Protein AF-A0A2E8M186-F1 (afdb_monomer_lite)

pLDDT: mean 86.88, std 11.3, range [38.81, 97.12]

Foldseek 3Di:
DWAADDPPDDWDWDPAQKDKHWDDPPPPVDPATKIKMKHKDDDPQKTWTWDFDCDDPPDDTTIDIDIDGDDDPPQDDEIDIDIFMDHPPDDGWDWDWDADSLGWIWIDTDQKIWIADSVGDIDIDGHDPPD

Radius of gyration: 16.39 Å; chains: 1; bounding box: 43×32×43 Å

Structure (mmCIF, N/CA/C/O backbone):
data_AF-A0A2E8M186-F1
#
_entry.id   AF-A0A2E8M186-F1
#
loop_
_atom_site.group_PDB
_atom_site.id
_atom_site.type_symbol
_atom_site.label_atom_id
_atom_site.label_alt_id
_atom_site.label_comp_id
_atom_site.label_asym_id
_atom_site.label_entity_id
_atom_site.label_seq_id
_atom_site.pdbx_PDB_ins_code
_atom_site.Cartn_x
_atom_site.Cartn_y
_atom_site.Cartn_z
_atom_site.occupancy
_atom_site.B_iso_or_equiv
_atom_site.auth_seq_id
_atom_site.auth_comp_id
_atom_site.auth_asym_id
_atom_site.auth_atom_id
_atom_site.pdbx_PDB_model_num
ATOM 1 N N . TRP A 1 1 ? 7.400 1.805 4.274 1.00 87.56 1 TRP A N 1
ATOM 2 C CA . TRP A 1 1 ? 7.673 0.636 3.415 1.00 87.56 1 TRP A CA 1
ATOM 3 C C . TRP A 1 1 ? 8.838 0.954 2.500 1.00 87.56 1 TRP A C 1
ATOM 5 O O . TRP A 1 1 ? 8.845 2.035 1.922 1.00 87.56 1 TRP A O 1
ATOM 15 N N . HIS A 1 2 ? 9.794 0.039 2.363 1.00 87.44 2 HIS A N 1
ATOM 16 C CA . HIS A 1 2 ? 10.901 0.177 1.415 1.00 87.44 2 HIS A CA 1
ATOM 17 C C . HIS A 1 2 ? 10.476 -0.400 0.068 1.00 87.44 2 HIS A C 1
ATOM 19 O O . HIS A 1 2 ? 10.050 -1.552 -0.002 1.00 87.44 2 HIS A O 1
ATOM 25 N N . LEU A 1 3 ? 10.542 0.417 -0.977 1.00 87.19 3 LEU A N 1
ATOM 26 C CA . LEU A 1 3 ? 10.295 0.011 -2.355 1.00 87.19 3 LEU A CA 1
ATOM 27 C C . LEU A 1 3 ? 11.566 0.216 -3.175 1.00 87.19 3 LEU A C 1
ATOM 29 O O . LEU A 1 3 ? 12.405 1.054 -2.829 1.00 87.19 3 LEU A O 1
ATOM 33 N N . ALA A 1 4 ? 11.695 -0.544 -4.260 1.00 86.88 4 ALA A N 1
ATOM 34 C CA . ALA A 1 4 ? 12.796 -0.368 -5.190 1.00 86.88 4 ALA A CA 1
ATOM 35 C C . ALA A 1 4 ? 12.789 1.054 -5.765 1.00 86.88 4 ALA A C 1
ATOM 37 O O . ALA A 1 4 ? 11.733 1.652 -5.997 1.00 86.88 4 ALA A O 1
ATOM 38 N N . ARG A 1 5 ? 13.988 1.597 -5.957 1.00 84.75 5 ARG A N 1
ATOM 39 C CA . ARG A 1 5 ? 14.203 2.918 -6.539 1.00 84.75 5 ARG A CA 1
ATOM 40 C C . ARG A 1 5 ? 14.122 2.818 -8.061 1.00 84.75 5 ARG A C 1
ATOM 42 O O . ARG A 1 5 ? 14.698 1.913 -8.650 1.00 84.75 5 ARG A O 1
ATOM 49 N N . GLU A 1 6 ? 13.452 3.781 -8.681 1.00 85.44 6 GLU A N 1
ATOM 50 C CA . GLU A 1 6 ? 13.383 3.937 -10.138 1.00 85.44 6 GLU A CA 1
ATOM 51 C C . GLU A 1 6 ? 13.810 5.363 -10.519 1.00 85.44 6 GLU A C 1
ATOM 53 O O . GLU A 1 6 ? 13.592 6.320 -9.762 1.00 85.44 6 GLU A O 1
ATOM 58 N N . ASP A 1 7 ? 14.464 5.519 -11.669 1.00 82.44 7 ASP A N 1
ATOM 59 C CA . ASP A 1 7 ? 14.888 6.837 -12.139 1.00 82.44 7 ASP A CA 1
ATOM 60 C C . ASP A 1 7 ? 13.685 7.737 -12.437 1.00 82.44 7 ASP A C 1
ATOM 62 O O . ASP A 1 7 ? 12.630 7.299 -12.890 1.00 82.44 7 ASP A O 1
ATOM 66 N N . GLY A 1 8 ? 13.824 9.028 -12.128 1.00 83.06 8 GLY A N 1
ATOM 67 C CA . GLY A 1 8 ? 12.730 9.997 -12.246 1.00 83.06 8 GLY A CA 1
ATOM 68 C C . GLY A 1 8 ? 11.686 9.935 -11.123 1.00 83.06 8 GLY A C 1
ATOM 69 O O . GLY A 1 8 ? 10.792 10.785 -11.084 1.00 83.06 8 GLY A O 1
ATOM 70 N N . GLN A 1 9 ? 11.803 9.002 -10.170 1.00 83.75 9 GLN A N 1
ATOM 71 C CA . GLN A 1 9 ? 10.912 8.950 -9.012 1.00 83.75 9 GLN A CA 1
ATOM 72 C C . GLN A 1 9 ? 11.148 10.155 -8.089 1.00 83.75 9 GLN A C 1
ATOM 74 O O . GLN A 1 9 ? 12.244 10.351 -7.552 1.00 83.75 9 GLN A O 1
ATOM 79 N N . LYS A 1 10 ? 10.102 10.974 -7.926 1.00 85.12 10 LYS A N 1
ATOM 80 C CA . LYS A 1 10 ? 10.108 12.163 -7.066 1.00 85.12 10 LYS A CA 1
ATOM 81 C C . LYS A 1 10 ? 9.964 11.764 -5.601 1.00 85.12 10 LYS A C 1
ATOM 83 O O . LYS A 1 10 ? 9.151 10.906 -5.264 1.00 85.12 10 LYS A O 1
ATOM 88 N N . ASP A 1 11 ? 10.721 12.420 -4.737 1.00 88.88 11 ASP A N 1
ATOM 89 C CA . ASP A 1 11 ? 10.561 12.367 -3.292 1.00 88.88 11 ASP A CA 1
ATOM 90 C C . ASP A 1 11 ? 9.725 13.549 -2.775 1.00 88.88 11 ASP A C 1
ATOM 92 O O . ASP A 1 11 ? 9.413 14.501 -3.493 1.00 88.88 11 ASP A O 1
ATOM 96 N N . GLY A 1 12 ? 9.302 13.446 -1.519 1.00 93.19 12 GLY A N 1
ATOM 97 C CA . GLY A 1 12 ? 8.444 14.411 -0.849 1.00 93.19 12 GLY A CA 1
ATOM 98 C C . GLY A 1 12 ? 6.986 13.961 -0.694 1.00 93.19 12 GLY A C 1
ATOM 99 O O . GLY A 1 12 ? 6.648 12.790 -0.910 1.00 93.19 12 GLY A O 1
ATOM 100 N N . PRO A 1 13 ? 6.113 14.878 -0.241 1.00 94.31 13 PRO A N 1
ATOM 101 C CA . PRO A 1 13 ? 4.694 14.610 -0.034 1.00 94.31 13 PRO A CA 1
ATOM 102 C C . PRO A 1 13 ? 3.964 14.269 -1.337 1.00 94.31 13 PRO A C 1
ATOM 104 O O . PRO A 1 13 ? 4.237 14.847 -2.389 1.00 94.31 13 PRO A O 1
ATOM 107 N N . ARG A 1 14 ? 2.984 13.366 -1.256 1.00 93.88 14 ARG A N 1
ATOM 108 C CA . ARG A 1 14 ? 2.150 12.934 -2.385 1.00 93.88 14 ARG A CA 1
ATOM 109 C C . ARG A 1 14 ? 0.667 12.973 -2.032 1.00 93.88 14 ARG A C 1
ATOM 111 O O . ARG A 1 14 ? 0.293 12.862 -0.865 1.00 93.88 14 ARG A O 1
ATOM 118 N N . LYS A 1 15 ? -0.175 13.140 -3.057 1.00 91.75 15 LYS A N 1
ATOM 119 C CA . LYS A 1 15 ? -1.641 13.102 -2.919 1.00 91.75 15 LYS A CA 1
ATOM 120 C C . LYS A 1 15 ? -2.189 11.688 -3.061 1.00 91.75 15 LYS A C 1
ATOM 122 O O . LYS A 1 15 ? -3.199 11.361 -2.447 1.00 91.75 15 LYS A O 1
ATOM 127 N N . GLU A 1 16 ? -1.544 10.862 -3.877 1.00 92.75 16 GLU A N 1
ATOM 128 C CA . GLU A 1 16 ? -2.001 9.504 -4.122 1.00 92.75 16 GLU A CA 1
ATOM 129 C C . GLU A 1 16 ? -1.678 8.609 -2.924 1.00 92.75 16 GLU A C 1
ATOM 131 O O . GLU A 1 16 ? -0.561 8.615 -2.407 1.00 92.75 16 GLU A O 1
ATOM 136 N N . SER A 1 17 ? -2.637 7.776 -2.529 1.00 93.00 17 SER A N 1
ATOM 137 C CA . SER A 1 17 ? -2.462 6.767 -1.482 1.00 93.00 17 SER A CA 1
ATOM 138 C C . SER A 1 17 ? -1.824 5.474 -2.006 1.00 93.00 17 SER A C 1
ATOM 140 O O . SER A 1 17 ? -1.976 4.411 -1.404 1.00 93.00 17 SER A O 1
ATOM 142 N N . TRP A 1 18 ? -1.136 5.533 -3.149 1.00 94.06 18 TRP A N 1
ATOM 143 C CA . TRP A 1 18 ? -0.496 4.377 -3.762 1.00 94.06 18 TRP A CA 1
ATOM 144 C C . TRP A 1 18 ? 0.905 4.688 -4.293 1.00 94.06 18 TRP A C 1
ATOM 146 O O . TRP A 1 18 ? 1.229 5.800 -4.726 1.00 94.06 18 TRP A O 1
ATOM 156 N N . PHE A 1 19 ? 1.739 3.656 -4.278 1.00 94.00 19 PHE A N 1
ATOM 157 C CA . PHE A 1 19 ? 3.118 3.683 -4.742 1.00 94.00 19 PHE A CA 1
ATOM 158 C C . PHE A 1 19 ? 3.372 2.492 -5.646 1.00 94.00 19 PHE A C 1
ATOM 160 O O . PHE A 1 19 ? 2.830 1.409 -5.434 1.00 94.00 19 PHE A O 1
ATOM 167 N N . ASP A 1 20 ? 4.197 2.715 -6.652 1.00 92.94 20 ASP A N 1
ATOM 168 C CA . ASP A 1 20 ? 4.515 1.738 -7.673 1.00 92.94 20 ASP A CA 1
ATOM 169 C C . ASP A 1 20 ? 6.028 1.645 -7.800 1.00 92.94 20 ASP A C 1
ATOM 171 O O . ASP A 1 20 ? 6.711 2.672 -7.746 1.00 92.94 20 ASP A O 1
ATOM 175 N N . ALA A 1 21 ? 6.539 0.426 -7.904 1.00 91.69 21 ALA A N 1
ATOM 176 C CA . ALA A 1 21 ? 7.963 0.171 -8.024 1.00 91.69 21 ALA A CA 1
ATOM 177 C C . ALA A 1 21 ? 8.209 -1.174 -8.719 1.00 91.69 21 ALA A C 1
ATO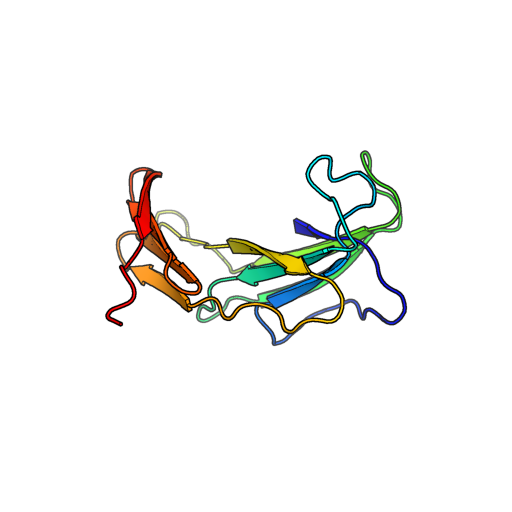M 179 O O . ALA A 1 21 ? 7.347 -2.062 -8.659 1.00 91.69 21 ALA A O 1
ATOM 180 N N . PRO A 1 22 ? 9.382 -1.368 -9.343 1.00 89.50 22 PRO A N 1
ATOM 181 C CA . PRO A 1 22 ? 9.820 -2.703 -9.721 1.00 89.50 22 PRO A CA 1
ATOM 182 C C . PRO A 1 22 ? 9.926 -3.609 -8.484 1.00 89.50 22 PRO A C 1
ATOM 184 O O . PRO A 1 22 ? 10.151 -3.146 -7.362 1.00 89.50 22 PRO A O 1
ATOM 187 N N . ALA A 1 23 ? 9.732 -4.914 -8.675 1.00 85.00 23 ALA A N 1
ATOM 188 C CA . ALA A 1 23 ? 10.117 -5.878 -7.653 1.00 85.00 23 ALA A CA 1
ATOM 189 C C . ALA A 1 23 ? 11.642 -5.831 -7.465 1.00 85.00 23 ALA A C 1
ATOM 191 O O . ALA A 1 23 ? 12.381 -5.602 -8.423 1.00 85.00 23 ALA A O 1
ATOM 192 N N . PHE A 1 24 ? 12.114 -6.048 -6.237 1.00 78.75 24 PHE A N 1
ATOM 193 C CA . PHE A 1 24 ? 13.546 -6.231 -6.008 1.00 78.75 24 PHE A CA 1
ATOM 194 C C . PHE A 1 24 ? 14.043 -7.454 -6.789 1.00 78.75 24 PHE A C 1
ATOM 196 O O . PHE A 1 24 ? 13.344 -8.468 -6.849 1.00 78.75 24 PHE A O 1
ATOM 203 N N . GLU A 1 25 ? 15.262 -7.381 -7.328 1.00 67.38 25 GLU A N 1
ATOM 204 C CA . GLU A 1 25 ? 15.858 -8.408 -8.203 1.00 67.38 25 GLU A CA 1
ATOM 205 C C . GLU A 1 25 ? 15.964 -9.809 -7.557 1.00 67.38 25 GLU 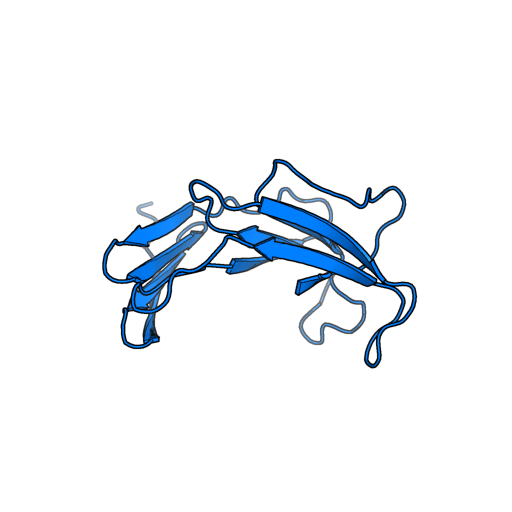A C 1
ATOM 207 O O . GLU A 1 25 ? 16.177 -10.803 -8.246 1.00 67.38 25 GLU A O 1
ATOM 212 N N . HIS A 1 26 ? 15.750 -9.916 -6.241 1.00 62.81 26 HIS A N 1
ATOM 213 C CA . HIS A 1 26 ? 15.871 -11.146 -5.452 1.00 62.81 26 HIS A CA 1
ATOM 214 C C . HIS A 1 26 ? 14.535 -11.765 -5.005 1.00 62.81 26 HIS A C 1
ATOM 216 O O . HIS A 1 26 ? 14.502 -12.601 -4.097 1.00 62.81 26 HIS A O 1
ATOM 222 N N . ALA A 1 27 ? 13.407 -11.387 -5.608 1.00 66.69 27 ALA A N 1
ATOM 223 C CA . ALA A 1 27 ? 12.134 -12.040 -5.321 1.00 66.69 27 ALA A CA 1
ATOM 224 C C . ALA A 1 27 ? 12.123 -13.483 -5.874 1.00 66.69 27 ALA A C 1
ATOM 226 O O . ALA A 1 27 ? 11.829 -13.716 -7.039 1.00 66.69 27 ALA A O 1
ATOM 227 N N . TRP A 1 28 ? 12.412 -14.473 -5.022 1.00 65.50 28 TRP A N 1
ATOM 228 C CA . TRP A 1 28 ? 12.534 -15.907 -5.366 1.00 65.50 28 TRP A CA 1
ATOM 229 C C . TRP A 1 28 ? 11.338 -16.530 -6.118 1.00 65.50 28 TRP A C 1
ATOM 231 O O . TRP A 1 28 ? 11.462 -17.590 -6.725 1.00 65.50 28 TRP A O 1
ATOM 241 N N . TRP A 1 29 ? 10.170 -15.890 -6.081 1.00 67.31 29 TRP A N 1
ATOM 242 C CA . TRP A 1 29 ? 8.947 -16.312 -6.768 1.00 67.31 29 TRP A CA 1
ATOM 243 C C . TRP A 1 29 ? 8.813 -15.744 -8.195 1.00 67.31 29 TRP A C 1
ATOM 245 O O . TRP A 1 29 ? 7.837 -16.035 -8.893 1.00 67.31 29 TRP A O 1
ATOM 255 N N . GLN A 1 30 ? 9.768 -14.931 -8.647 1.00 68.81 30 GLN A N 1
ATOM 256 C CA . GLN A 1 30 ? 9.695 -14.181 -9.893 1.00 68.81 30 GLN A CA 1
ATOM 257 C C . GLN A 1 30 ? 10.181 -15.009 -11.098 1.00 68.81 30 GLN A C 1
ATOM 259 O O . GLN A 1 30 ? 11.358 -15.330 -11.219 1.00 68.81 30 GLN A O 1
ATOM 264 N N . LYS A 1 31 ? 9.271 -15.331 -12.030 1.00 75.50 31 LYS A N 1
ATOM 265 C CA . LYS A 1 31 ? 9.583 -16.031 -13.301 1.00 75.50 31 LYS A CA 1
ATOM 266 C C . LYS A 1 31 ? 9.725 -15.096 -14.514 1.00 75.50 31 LYS A C 1
ATOM 268 O O . LYS A 1 31 ? 10.053 -15.544 -15.606 1.00 75.50 31 LYS A O 1
ATOM 273 N N . SER A 1 32 ? 9.412 -13.817 -14.337 1.00 82.69 32 SER A N 1
ATOM 274 C CA . SER A 1 32 ? 9.397 -12.766 -15.362 1.00 82.69 32 SER A CA 1
ATOM 275 C C . SER A 1 32 ? 9.472 -11.400 -14.675 1.00 82.69 32 SER A C 1
ATOM 277 O O . SER A 1 32 ? 9.202 -11.344 -13.480 1.00 82.69 32 SER A O 1
ATOM 279 N N . PRO A 1 33 ? 9.816 -10.290 -15.349 1.00 87.25 33 PRO A N 1
ATOM 280 C CA . PRO A 1 33 ? 9.806 -8.961 -14.732 1.00 87.25 33 PRO A CA 1
ATOM 281 C C . PRO A 1 33 ? 8.465 -8.644 -14.044 1.00 87.25 33 PRO A C 1
ATOM 283 O O . PRO A 1 33 ? 7.409 -8.702 -14.676 1.00 87.25 33 PRO A O 1
ATOM 286 N N . GLN A 1 34 ? 8.501 -8.331 -12.747 1.00 89.12 34 GLN A N 1
ATOM 287 C CA . GLN A 1 34 ? 7.325 -7.971 -11.949 1.00 89.12 34 GLN A CA 1
ATOM 288 C C . GLN A 1 34 ? 7.467 -6.557 -11.398 1.00 89.12 34 GLN A C 1
ATOM 290 O O . GLN A 1 34 ? 8.565 -6.081 -11.104 1.00 89.12 34 GLN A O 1
ATOM 295 N N . ARG A 1 35 ? 6.327 -5.904 -11.215 1.00 92.00 35 ARG A N 1
ATOM 296 C CA . ARG A 1 35 ? 6.183 -4.677 -10.440 1.00 92.00 35 ARG A CA 1
ATOM 297 C C . ARG A 1 35 ? 5.323 -4.960 -9.219 1.00 92.00 35 ARG A C 1
ATOM 299 O O . ARG A 1 35 ? 4.591 -5.948 -9.161 1.00 92.00 35 ARG A O 1
ATOM 306 N N . ILE A 1 36 ? 5.425 -4.097 -8.223 1.00 90.94 36 ILE A N 1
ATOM 307 C CA . ILE A 1 36 ? 4.631 -4.162 -7.004 1.00 90.94 36 ILE A CA 1
ATOM 308 C C . ILE A 1 36 ? 3.933 -2.823 -6.824 1.00 90.94 36 ILE A C 1
ATOM 310 O O . ILE A 1 36 ? 4.571 -1.770 -6.780 1.00 90.94 36 ILE A O 1
ATOM 314 N N . ARG A 1 37 ? 2.612 -2.883 -6.653 1.00 93.75 37 ARG A N 1
ATOM 315 C CA . ARG A 1 37 ? 1.815 -1.753 -6.190 1.00 93.75 37 ARG A CA 1
ATOM 316 C C . ARG A 1 37 ? 1.566 -1.862 -4.693 1.00 93.75 37 ARG A C 1
ATOM 318 O O . ARG A 1 37 ? 0.967 -2.831 -4.233 1.00 93.75 37 ARG A O 1
ATOM 325 N N . LEU A 1 38 ? 1.994 -0.851 -3.946 1.00 94.75 38 LEU A N 1
ATOM 326 C CA . LEU A 1 38 ? 1.583 -0.620 -2.567 1.00 94.75 38 LEU A CA 1
ATOM 327 C C . LEU A 1 38 ? 0.366 0.304 -2.575 1.00 94.75 38 LEU A C 1
ATOM 329 O O . LEU A 1 38 ? 0.496 1.485 -2.888 1.00 94.75 38 LEU A O 1
ATOM 333 N N . THR A 1 39 ? -0.794 -0.219 -2.197 1.00 95.50 39 THR A N 1
ATOM 334 C CA . THR A 1 39 ? -2.020 0.562 -1.997 1.00 95.50 39 THR A CA 1
ATOM 335 C C . THR A 1 39 ? -2.270 0.737 -0.510 1.00 95.50 39 THR A C 1
ATOM 337 O O . THR A 1 39 ? -2.285 -0.232 0.248 1.00 95.50 39 THR A O 1
ATOM 340 N N . LEU A 1 40 ? -2.499 1.971 -0.086 1.00 95.69 40 LEU A N 1
ATOM 341 C CA . LEU A 1 40 ? -2.866 2.315 1.278 1.00 95.69 40 LEU A CA 1
ATOM 342 C C . LEU A 1 40 ? -4.329 2.724 1.303 1.00 95.69 40 LEU A C 1
ATOM 344 O O . LEU A 1 40 ? -4.775 3.493 0.445 1.00 95.69 40 LEU A O 1
ATOM 348 N N . HIS A 1 41 ? -5.067 2.223 2.291 1.00 95.00 41 HIS A N 1
ATOM 349 C CA . HIS A 1 41 ? -6.457 2.619 2.464 1.00 95.00 41 HIS A CA 1
ATOM 350 C C . HIS A 1 41 ? -6.530 4.135 2.698 1.00 95.00 41 HIS A C 1
ATOM 352 O O . HIS A 1 41 ? -5.917 4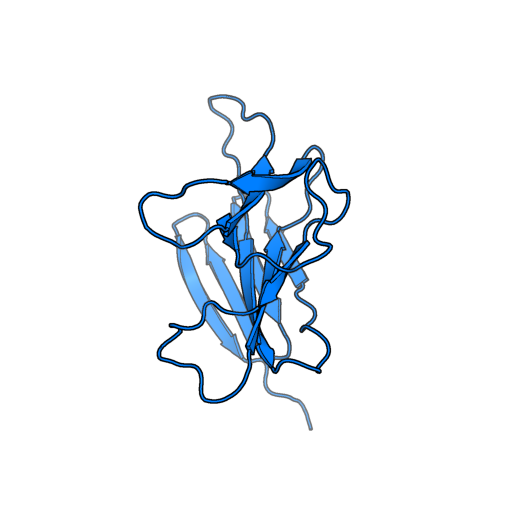.630 3.653 1.00 95.00 41 HIS A O 1
ATOM 358 N N . PRO A 1 42 ? -7.235 4.884 1.835 1.00 89.69 42 PRO A N 1
ATOM 359 C CA . PRO A 1 42 ? -7.366 6.316 2.013 1.00 89.69 42 PRO A CA 1
ATOM 360 C C . PRO A 1 42 ? -8.194 6.594 3.266 1.00 89.69 42 PRO A C 1
ATOM 362 O O . PRO A 1 42 ? -9.220 5.970 3.510 1.00 89.69 42 PRO A O 1
ATOM 365 N N . SER A 1 43 ? -7.752 7.556 4.064 1.00 87.56 43 SER A N 1
ATOM 366 C CA . SER A 1 43 ? -8.484 8.040 5.229 1.00 87.56 43 SER A CA 1
ATOM 367 C C . SER A 1 43 ? -8.365 9.549 5.283 1.00 87.56 43 SER A C 1
ATOM 369 O O . SER A 1 43 ? -7.353 10.114 4.859 1.00 87.56 43 SER A O 1
ATOM 371 N N . LYS A 1 44 ? -9.365 10.190 5.893 1.00 81.50 44 LYS A N 1
ATOM 372 C CA . LYS A 1 44 ? -9.247 11.581 6.324 1.00 81.50 44 LYS A CA 1
ATOM 373 C C . LYS A 1 44 ? -7.966 11.736 7.158 1.00 81.50 44 LYS A C 1
ATOM 375 O O . LYS A 1 44 ? -7.634 10.846 7.945 1.00 81.50 44 LYS A O 1
ATOM 380 N N . ASP A 1 45 ? -7.232 12.814 6.898 1.00 89.31 45 ASP A N 1
ATOM 381 C CA . ASP A 1 45 ? -5.998 13.220 7.587 1.00 89.31 45 ASP A CA 1
ATOM 382 C C . ASP A 1 45 ? -4.764 12.320 7.387 1.00 89.31 45 ASP A C 1
ATOM 384 O O . ASP A 1 45 ? -3.702 12.598 7.951 1.00 89.31 45 ASP A O 1
ATOM 388 N N . LEU A 1 46 ? -4.858 11.271 6.560 1.00 92.88 46 LEU A N 1
ATOM 389 C CA . LEU A 1 46 ? -3.709 10.436 6.217 1.00 92.88 46 LEU A CA 1
ATOM 390 C C . LEU A 1 46 ? -2.823 11.160 5.195 1.00 92.88 46 LEU A C 1
ATOM 392 O O . LEU A 1 46 ? -3.282 11.566 4.128 1.00 92.88 46 LEU A O 1
ATOM 396 N N . LYS A 1 47 ? -1.545 11.329 5.534 1.00 95.06 47 LYS A N 1
ATOM 397 C CA . LYS A 1 47 ? -0.534 11.954 4.678 1.00 95.06 47 LYS A CA 1
ATOM 398 C C . LYS A 1 47 ? 0.357 10.889 4.069 1.00 95.06 47 LYS A C 1
ATOM 400 O O . LYS A 1 47 ? 0.759 9.959 4.765 1.00 95.06 47 LYS A O 1
ATOM 405 N N . PHE A 1 48 ? 0.709 11.073 2.802 1.00 94.88 48 PHE A N 1
ATOM 406 C CA . PHE A 1 48 ? 1.534 10.146 2.036 1.00 94.88 48 PHE A CA 1
ATOM 407 C C . PHE A 1 48 ? 2.773 10.846 1.500 1.00 94.88 48 PHE A C 1
ATOM 409 O O . PHE A 1 48 ? 2.774 12.059 1.280 1.00 94.88 48 PHE A O 1
ATOM 416 N N . GLY A 1 49 ? 3.816 10.074 1.235 1.00 94.56 49 GLY A N 1
ATOM 417 C CA . GLY A 1 49 ? 4.969 10.578 0.512 1.00 94.56 49 GLY A CA 1
ATOM 418 C C . GLY A 1 49 ? 6.082 9.560 0.400 1.00 94.56 49 GLY A C 1
ATOM 419 O O . GLY A 1 49 ? 5.931 8.391 0.765 1.00 94.56 49 GLY A O 1
ATOM 420 N N . GLN A 1 50 ? 7.198 10.025 -0.142 1.00 93.56 50 GLN A N 1
ATOM 421 C CA . GLN A 1 50 ? 8.391 9.225 -0.357 1.00 93.56 50 GLN A CA 1
ATOM 422 C C . GLN A 1 50 ? 9.623 9.971 0.140 1.00 93.56 50 GLN A C 1
ATOM 424 O O . GLN A 1 50 ? 9.679 11.196 0.077 1.00 93.56 50 GLN A O 1
ATOM 429 N N . ILE A 1 51 ? 10.606 9.242 0.649 1.00 90.88 51 ILE A N 1
ATOM 430 C CA . ILE A 1 51 ? 11.897 9.785 1.064 1.00 90.88 51 ILE A CA 1
ATOM 431 C C . ILE A 1 51 ? 12.969 8.919 0.428 1.00 90.88 51 ILE A C 1
ATOM 433 O O . ILE A 1 51 ? 12.961 7.693 0.581 1.00 90.88 51 ILE A O 1
ATOM 437 N N . ARG A 1 52 ? 13.889 9.559 -0.293 1.00 86.94 5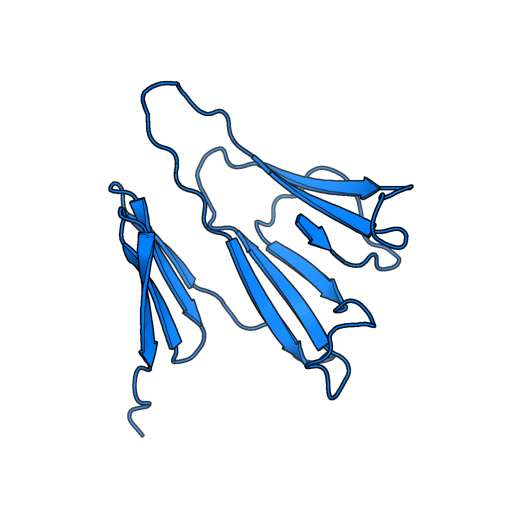2 ARG A N 1
ATOM 438 C CA . ARG A 1 52 ? 15.063 8.886 -0.837 1.00 86.94 52 ARG A CA 1
ATOM 439 C C . ARG A 1 52 ? 15.994 8.524 0.316 1.00 86.94 52 ARG A C 1
ATOM 441 O O . ARG A 1 52 ? 16.420 9.401 1.063 1.00 86.94 52 ARG A O 1
ATOM 448 N N . GLN A 1 53 ? 16.310 7.241 0.456 1.00 78.56 53 GLN A N 1
ATOM 449 C CA . GLN A 1 53 ? 17.321 6.799 1.406 1.00 78.56 53 GLN A CA 1
ATOM 450 C C . GLN A 1 53 ? 18.622 6.532 0.656 1.00 78.56 53 GLN A C 1
ATOM 452 O O . GLN A 1 53 ? 18.666 5.742 -0.284 1.00 78.56 53 GLN A O 1
ATOM 457 N N . ASN A 1 54 ? 19.682 7.231 1.063 1.00 70.00 54 ASN A N 1
ATOM 458 C CA . ASN A 1 54 ? 21.014 7.082 0.470 1.00 70.00 54 ASN A CA 1
ATOM 459 C C . ASN A 1 54 ? 21.794 5.903 1.073 1.00 70.00 54 ASN A C 1
ATOM 461 O O . ASN A 1 54 ? 22.799 5.493 0.506 1.00 70.00 54 ASN A O 1
ATOM 465 N N . ALA A 1 55 ? 21.329 5.369 2.203 1.00 63.59 55 ALA A N 1
ATOM 466 C CA . ALA A 1 55 ? 21.856 4.178 2.849 1.00 63.59 55 ALA A CA 1
ATOM 467 C C . ALA A 1 55 ? 20.712 3.443 3.564 1.00 63.59 55 ALA A C 1
ATOM 469 O O . ALA A 1 55 ? 19.857 4.074 4.191 1.00 63.59 55 ALA A O 1
ATOM 470 N N . SER A 1 56 ? 20.702 2.119 3.461 1.00 64.00 56 SER A N 1
ATOM 471 C CA . SER A 1 56 ? 19.823 1.206 4.189 1.00 64.00 56 SER A CA 1
ATOM 472 C C . SER A 1 56 ? 20.684 0.049 4.687 1.00 64.00 56 SER A C 1
ATOM 474 O O . SER A 1 56 ? 21.617 -0.355 4.002 1.00 64.00 56 SER A O 1
ATOM 476 N N . GLN A 1 57 ? 20.411 -0.443 5.896 1.00 55.59 57 GLN A N 1
ATOM 477 C CA . GLN A 1 57 ? 21.223 -1.483 6.533 1.00 55.59 57 GLN A CA 1
ATOM 478 C C . GLN A 1 57 ? 21.115 -2.845 5.818 1.00 55.59 57 GLN A C 1
ATOM 480 O O . GLN A 1 57 ? 22.023 -3.658 5.949 1.00 55.59 57 GLN A O 1
ATOM 485 N N . ASP A 1 58 ? 20.060 -3.050 5.018 1.00 57.88 58 ASP A N 1
ATOM 486 C CA . ASP A 1 58 ? 19.696 -4.360 4.463 1.00 57.88 58 ASP A CA 1
ATOM 487 C C . ASP A 1 58 ? 19.522 -4.378 2.929 1.00 57.88 58 ASP A C 1
ATOM 489 O O . ASP A 1 58 ? 19.272 -5.443 2.366 1.00 57.88 58 ASP A O 1
ATOM 493 N N . LEU A 1 59 ? 19.610 -3.233 2.231 1.00 58.28 59 LEU A N 1
ATOM 494 C CA . LEU A 1 59 ? 19.320 -3.124 0.791 1.00 58.28 59 LEU A CA 1
ATOM 495 C C . LEU A 1 59 ? 20.171 -2.049 0.091 1.00 58.28 59 LEU A C 1
ATOM 497 O O . LEU A 1 59 ? 20.512 -1.026 0.691 1.00 58.28 59 LEU A O 1
ATOM 501 N N . ASP A 1 60 ? 20.401 -2.243 -1.213 1.00 64.12 60 ASP A N 1
ATOM 502 C CA . ASP A 1 60 ? 20.802 -1.195 -2.163 1.00 64.12 60 ASP A CA 1
ATOM 503 C C . ASP A 1 60 ? 19.917 0.067 -2.035 1.00 64.12 60 ASP A C 1
ATOM 505 O O . ASP A 1 60 ? 18.804 -0.005 -1.492 1.00 64.12 60 ASP A O 1
ATOM 509 N N . PRO A 1 61 ? 20.362 1.244 -2.531 1.00 67.94 61 PRO A N 1
ATOM 510 C CA . PRO A 1 61 ? 19.612 2.494 -2.423 1.00 67.94 61 PRO A CA 1
ATOM 511 C C . PRO A 1 61 ? 18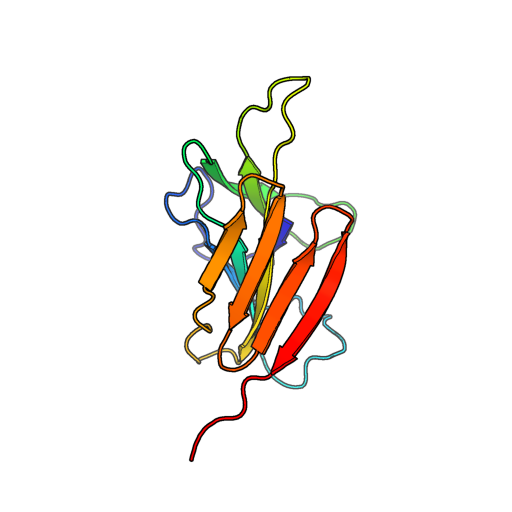.129 2.333 -2.778 1.00 67.94 61 PRO A C 1
ATOM 513 O O . PRO A 1 61 ? 17.768 2.019 -3.912 1.00 67.94 61 PRO A O 1
ATOM 516 N N . ASN A 1 62 ? 17.257 2.600 -1.809 1.00 78.88 62 ASN A N 1
ATOM 517 C CA . ASN A 1 62 ? 15.819 2.395 -1.935 1.00 78.88 62 ASN A CA 1
ATOM 518 C C . ASN A 1 62 ? 15.041 3.701 -1.746 1.00 78.88 62 ASN A C 1
ATOM 520 O O . ASN A 1 62 ? 15.591 4.755 -1.399 1.00 78.88 62 ASN A O 1
ATOM 524 N N . ILE A 1 63 ? 13.735 3.631 -1.996 1.00 85.94 63 ILE A N 1
ATOM 525 C CA . ILE A 1 63 ? 12.816 4.702 -1.643 1.00 85.94 63 ILE A CA 1
ATOM 526 C C . ILE A 1 63 ? 11.915 4.246 -0.500 1.00 85.94 63 ILE A C 1
ATOM 528 O O . ILE A 1 63 ? 11.204 3.239 -0.580 1.00 85.94 63 ILE A O 1
ATOM 532 N N . THR A 1 64 ? 11.923 5.006 0.590 1.00 88.94 64 THR A N 1
ATOM 533 C CA . THR A 1 64 ? 10.978 4.786 1.678 1.00 88.94 64 THR A CA 1
ATOM 534 C C . THR A 1 64 ? 9.681 5.486 1.335 1.00 88.94 64 THR A C 1
ATOM 536 O O . THR A 1 64 ? 9.598 6.710 1.349 1.00 88.94 64 THR A O 1
ATOM 539 N N . SER A 1 65 ? 8.652 4.702 1.048 1.00 91.88 65 SER A N 1
ATOM 540 C CA . SER A 1 65 ? 7.281 5.194 0.942 1.00 91.88 65 SER A CA 1
ATOM 541 C C . SER A 1 65 ? 6.643 5.180 2.325 1.00 91.88 65 SER A C 1
ATOM 543 O O . SER A 1 65 ? 6.837 4.229 3.090 1.00 91.88 65 SER A O 1
ATOM 545 N N . TYR A 1 66 ? 5.892 6.219 2.668 1.00 92.38 66 TYR A N 1
ATOM 546 C CA . TYR A 1 66 ? 5.304 6.370 3.994 1.00 92.38 66 TYR A CA 1
ATOM 547 C C . TYR A 1 66 ? 3.845 6.812 3.937 1.00 92.38 66 TYR A C 1
ATOM 549 O O . TYR A 1 66 ? 3.372 7.396 2.960 1.00 92.38 66 TYR A O 1
ATOM 557 N N . ALA A 1 67 ? 3.158 6.536 5.041 1.00 93.69 67 ALA A N 1
ATOM 558 C CA . ALA A 1 67 ? 1.801 6.956 5.321 1.00 93.69 67 ALA A CA 1
ATOM 559 C C . ALA A 1 67 ? 1.695 7.190 6.817 1.00 93.69 67 ALA A C 1
ATOM 561 O O . ALA A 1 67 ? 2.070 6.312 7.595 1.00 93.69 67 ALA A O 1
ATOM 562 N N . TYR A 1 68 ? 1.209 8.354 7.222 1.00 93.25 68 TYR A N 1
ATOM 563 C CA . TYR A 1 68 ? 1.058 8.647 8.639 1.00 93.25 68 TYR A CA 1
ATOM 564 C C . TYR A 1 68 ? -0.130 9.561 8.899 1.00 93.25 68 TYR A C 1
ATOM 566 O O . TYR A 1 68 ? -0.524 10.367 8.054 1.00 93.25 68 TYR A O 1
ATOM 574 N N . ARG A 1 69 ? -0.675 9.439 10.105 1.00 92.19 69 ARG A N 1
ATOM 575 C CA . ARG A 1 69 ? -1.593 10.404 10.707 1.00 92.19 69 ARG A CA 1
ATOM 576 C C . ARG A 1 69 ? -1.327 10.466 12.213 1.00 92.19 69 ARG A C 1
ATOM 578 O O . ARG A 1 69 ? -0.849 9.469 12.762 1.00 92.19 69 ARG A O 1
ATOM 585 N N . PRO A 1 70 ? -1.618 11.592 12.882 1.00 89.94 70 PRO A N 1
ATOM 586 C CA . PRO A 1 70 ? -1.591 11.652 14.337 1.00 89.94 70 PRO A CA 1
ATOM 587 C C . PRO A 1 70 ? -2.504 10.583 14.945 1.00 89.94 70 PRO A C 1
ATOM 589 O O . PRO A 1 70 ? -3.588 10.318 14.425 1.00 89.94 70 PRO A O 1
ATOM 592 N N . VAL A 1 71 ? -2.068 9.981 16.047 1.00 90.19 71 VAL A N 1
ATOM 593 C CA . VAL A 1 71 ? -2.869 9.031 16.824 1.00 90.19 71 VAL A CA 1
ATOM 594 C C . VAL A 1 71 ? -3.116 9.604 18.211 1.00 90.19 71 VAL A C 1
ATOM 596 O O . VAL A 1 71 ? -2.238 10.236 18.796 1.00 90.19 71 VAL A O 1
ATOM 599 N N . THR A 1 72 ? -4.320 9.395 18.732 1.00 90.81 72 THR A N 1
ATOM 600 C CA . THR A 1 72 ? -4.695 9.834 20.077 1.00 90.81 72 THR A CA 1
ATOM 601 C C . THR A 1 72 ? -4.647 8.635 21.022 1.00 90.81 72 THR A C 1
ATOM 603 O O . THR A 1 72 ? -5.251 7.606 20.704 1.00 90.81 72 THR A O 1
ATOM 606 N N . PRO A 1 73 ? -3.966 8.736 22.177 1.00 92.50 73 PRO A N 1
ATOM 607 C CA . PRO A 1 73 ? -3.987 7.685 23.189 1.00 92.50 73 PRO A CA 1
ATOM 608 C C . PRO A 1 73 ? -5.419 7.297 23.577 1.00 92.50 73 PRO A C 1
ATOM 610 O O . PRO A 1 73 ? -6.287 8.157 23.694 1.00 92.50 73 PRO A O 1
ATOM 613 N N . GLY A 1 74 ? -5.670 6.000 23.755 1.00 91.00 74 GLY A N 1
ATOM 614 C CA . GLY A 1 74 ? -7.000 5.476 24.091 1.00 91.00 74 GLY A CA 1
ATOM 615 C C . GLY A 1 74 ? -7.969 5.342 22.909 1.00 91.00 74 GLY A C 1
ATOM 616 O O . GLY A 1 74 ? -8.997 4.694 23.069 1.00 91.00 74 GLY A O 1
ATOM 617 N N . ASN A 1 75 ? -7.629 5.863 21.723 1.00 88.19 75 ASN A N 1
ATOM 618 C CA . ASN A 1 75 ? -8.438 5.733 20.509 1.00 88.19 75 ASN A CA 1
ATOM 619 C C . ASN A 1 75 ? -7.748 4.794 19.503 1.00 88.19 75 ASN A C 1
ATOM 621 O O . ASN A 1 75 ? -6.775 5.201 18.852 1.00 88.19 75 ASN A O 1
ATOM 625 N N . PRO A 1 76 ? -8.225 3.544 19.345 1.00 86.81 76 PRO A N 1
ATOM 626 C CA . PRO A 1 76 ? -7.664 2.604 18.382 1.00 86.81 76 PRO A CA 1
ATOM 627 C C . PRO A 1 76 ? -7.645 3.180 16.965 1.00 86.81 76 PRO A C 1
ATOM 629 O O . PRO A 1 76 ? -8.629 3.733 16.476 1.00 86.81 76 PRO A O 1
ATOM 632 N N . ASN A 1 77 ? -6.505 3.043 16.295 1.00 88.31 77 ASN A N 1
ATOM 633 C CA . ASN A 1 77 ? -6.305 3.499 14.928 1.00 88.31 77 ASN A CA 1
ATOM 634 C C . ASN A 1 77 ? -5.958 2.307 14.041 1.00 88.31 77 ASN A C 1
ATOM 636 O O . ASN A 1 77 ? -5.090 1.506 14.378 1.00 88.31 77 ASN A O 1
ATOM 640 N N . HIS A 1 78 ? -6.619 2.224 12.891 1.00 90.50 78 HIS A N 1
ATOM 641 C CA . HIS A 1 78 ? -6.480 1.112 11.962 1.00 90.50 78 HIS A CA 1
ATOM 642 C C . HIS A 1 78 ? -5.867 1.608 10.658 1.00 90.50 78 HIS A C 1
ATOM 644 O O . HIS A 1 78 ? -6.305 2.614 10.095 1.00 90.50 78 HIS A O 1
ATOM 650 N N . PHE A 1 79 ? -4.860 0.883 10.186 1.00 92.56 79 PHE A N 1
ATOM 651 C CA . PHE A 1 79 ? -4.172 1.136 8.930 1.00 92.56 79 PHE A CA 1
ATOM 652 C C . PHE A 1 79 ? -4.240 -0.133 8.090 1.00 92.56 79 PHE A C 1
ATOM 654 O O . PHE A 1 79 ? -4.062 -1.233 8.610 1.00 92.56 79 PHE A O 1
ATOM 661 N N . LEU A 1 80 ? -4.479 0.023 6.792 1.00 94.94 80 LEU A N 1
ATOM 662 C CA . LEU A 1 80 ? -4.495 -1.088 5.851 1.00 94.94 80 LEU A CA 1
ATOM 663 C C . LEU A 1 80 ? -3.575 -0.767 4.680 1.00 94.94 80 LEU A C 1
ATOM 665 O O . LEU A 1 80 ? -3.675 0.290 4.054 1.00 94.94 80 LEU A O 1
ATOM 669 N N . SER A 1 81 ? -2.672 -1.698 4.402 1.00 95.38 81 SER A N 1
ATOM 670 C CA . SER A 1 81 ? -1.699 -1.628 3.320 1.00 95.38 81 SER A CA 1
ATOM 671 C C . SER A 1 81 ? -1.750 -2.933 2.545 1.00 95.38 81 SER A C 1
ATOM 673 O O . SER A 1 81 ? -1.726 -4.007 3.143 1.00 95.38 81 SER A O 1
ATOM 675 N N . VAL A 1 82 ? -1.837 -2.840 1.223 1.00 94.75 82 VAL A N 1
ATOM 676 C CA . VAL A 1 82 ? -1.963 -3.993 0.333 1.00 94.75 82 VAL A CA 1
ATOM 677 C C . VAL A 1 82 ? -0.827 -3.950 -0.672 1.00 94.75 82 VAL A C 1
ATOM 679 O O . VAL A 1 82 ? -0.705 -2.992 -1.433 1.00 94.75 82 VAL A O 1
ATOM 682 N N . PHE A 1 83 ? -0.009 -4.998 -0.675 1.00 92.50 83 PHE A N 1
ATOM 683 C CA . PHE A 1 83 ? 1.000 -5.226 -1.700 1.00 92.50 83 PHE A CA 1
ATOM 684 C C . PHE A 1 83 ? 0.420 -6.109 -2.794 1.00 92.50 83 PHE A C 1
ATOM 686 O O . PHE A 1 83 ? 0.000 -7.234 -2.530 1.00 92.50 83 PHE A O 1
ATOM 693 N N . THR A 1 84 ? 0.417 -5.593 -4.016 1.00 90.88 84 THR A N 1
ATOM 694 C CA . THR A 1 84 ? -0.129 -6.288 -5.178 1.00 90.88 84 THR A CA 1
ATOM 695 C C . THR A 1 84 ? 0.969 -6.452 -6.223 1.00 90.88 84 THR A C 1
ATOM 697 O O . THR A 1 84 ? 1.306 -5.471 -6.894 1.00 90.88 84 THR A O 1
ATOM 700 N N . PRO A 1 85 ? 1.562 -7.649 -6.357 1.00 90.31 85 PRO A N 1
ATOM 701 C CA . PRO A 1 85 ? 2.474 -7.931 -7.454 1.00 90.31 85 PRO A CA 1
ATOM 702 C C . PRO A 1 85 ? 1.700 -8.031 -8.774 1.00 90.31 85 PRO A C 1
ATOM 704 O O . PRO A 1 85 ? 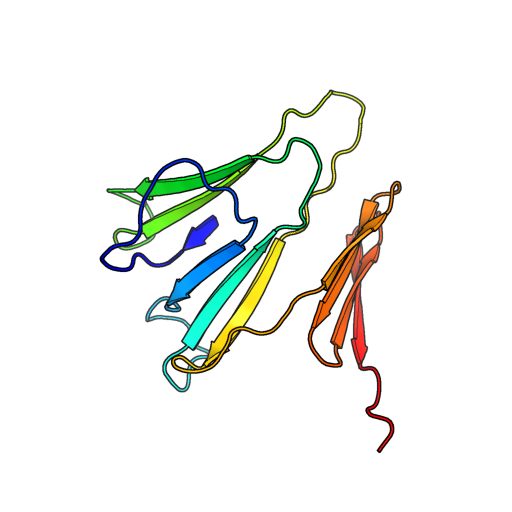0.575 -8.535 -8.803 1.00 90.31 85 PRO A O 1
ATOM 707 N N . TYR A 1 86 ? 2.297 -7.554 -9.862 1.00 90.50 86 TYR A N 1
ATOM 708 C CA . TYR A 1 86 ? 1.735 -7.660 -11.205 1.00 90.50 86 TYR A CA 1
ATOM 709 C C . TYR A 1 86 ? 2.838 -7.669 -12.280 1.00 90.50 86 TYR A C 1
ATOM 711 O O . TYR A 1 86 ? 3.924 -7.129 -12.042 1.00 90.50 86 TYR A O 1
ATOM 719 N N . PRO A 1 87 ? 2.599 -8.267 -13.464 1.00 91.69 87 PRO A N 1
ATOM 720 C CA . PRO A 1 87 ? 3.601 -8.312 -14.525 1.00 91.69 87 PRO A CA 1
ATOM 721 C C . PRO A 1 87 ? 4.030 -6.918 -14.995 1.00 91.69 87 PRO A C 1
ATOM 723 O O . PRO A 1 87 ? 3.208 -6.016 -15.161 1.00 91.69 87 PRO A O 1
ATOM 726 N N . ALA A 1 88 ? 5.324 -6.733 -15.255 1.00 91.00 88 ALA A N 1
ATOM 727 C CA . ALA A 1 88 ? 5.796 -5.492 -15.859 1.00 91.00 88 ALA A CA 1
ATOM 728 C C . ALA A 1 88 ? 5.187 -5.308 -17.263 1.00 91.00 88 ALA A C 1
ATOM 730 O O . ALA A 1 88 ? 5.014 -6.270 -18.010 1.00 91.00 88 ALA A O 1
ATOM 731 N N . GLY A 1 89 ? 4.860 -4.064 -17.620 1.00 90.94 89 GLY A N 1
ATOM 732 C CA . GLY A 1 89 ? 4.224 -3.733 -18.900 1.00 90.94 89 GLY A CA 1
ATOM 733 C C . GLY A 1 89 ? 2.704 -3.926 -18.936 1.00 90.94 89 GLY A C 1
ATOM 734 O O . GLY A 1 89 ? 2.084 -3.575 -19.937 1.00 90.94 89 GLY A O 1
ATOM 735 N N . THR A 1 90 ? 2.080 -4.426 -17.862 1.00 93.56 90 THR A N 1
ATOM 736 C CA . THR A 1 90 ? 0.615 -4.463 -17.737 1.00 93.56 90 THR A CA 1
ATOM 737 C C . THR A 1 90 ? 0.104 -3.357 -16.823 1.00 93.56 90 THR A C 1
ATOM 739 O O . THR A 1 90 ? 0.861 -2.730 -16.079 1.00 93.56 90 THR A O 1
ATOM 742 N N . LEU A 1 91 ? -1.210 -3.133 -16.850 1.00 91.81 91 LEU A N 1
ATOM 743 C CA . LEU A 1 91 ? -1.847 -2.267 -15.869 1.00 91.81 91 LEU A CA 1
ATOM 744 C C . LEU A 1 91 ? -1.851 -2.939 -14.483 1.00 91.81 91 LEU A C 1
ATOM 746 O O . LEU A 1 91 ? -2.036 -4.157 -14.389 1.00 91.81 91 LEU A O 1
ATOM 750 N N . PRO A 1 92 ? -1.647 -2.158 -13.413 1.00 91.06 92 PRO A N 1
ATOM 751 C CA . PRO A 1 92 ? -1.742 -2.637 -12.043 1.00 91.06 92 PRO A CA 1
ATOM 752 C C . PRO A 1 92 ? -3.196 -3.019 -11.716 1.00 91.06 92 PRO A C 1
ATOM 754 O O . PRO A 1 92 ? -4.118 -2.339 -12.176 1.00 91.06 92 PRO A O 1
ATOM 757 N N . PRO A 1 93 ? -3.434 -4.055 -10.894 1.00 87.94 93 PRO A N 1
ATOM 758 C CA . PRO A 1 93 ? -4.785 -4.425 -10.500 1.00 87.94 93 PRO A CA 1
ATOM 759 C C . PRO A 1 93 ? -5.435 -3.314 -9.679 1.00 87.94 93 PRO A C 1
ATOM 761 O O . PRO A 1 93 ? -4.789 -2.681 -8.840 1.00 87.94 93 PRO A O 1
ATOM 764 N N . GLU A 1 94 ? -6.733 -3.116 -9.879 1.00 90.50 94 GLU A N 1
ATOM 765 C CA . GLU A 1 94 ? -7.522 -2.268 -8.997 1.00 90.50 94 GLU A CA 1
ATOM 766 C C . GLU A 1 94 ? -7.753 -2.981 -7.659 1.00 90.50 94 GLU A C 1
ATOM 768 O O . GLU A 1 94 ? -8.115 -4.161 -7.617 1.00 90.50 94 GLU A O 1
ATOM 773 N N . ILE A 1 95 ? -7.528 -2.256 -6.560 1.00 93.25 95 ILE A N 1
ATOM 774 C CA . ILE A 1 95 ? -7.679 -2.766 -5.198 1.00 93.25 95 ILE A CA 1
ATOM 775 C C . ILE A 1 95 ? -8.699 -1.910 -4.465 1.00 93.25 95 ILE A C 1
ATOM 777 O O . ILE A 1 95 ? -8.444 -0.744 -4.162 1.00 93.25 95 ILE A O 1
ATOM 781 N N . ASN A 1 96 ? -9.819 -2.525 -4.103 1.00 94.25 96 ASN A N 1
ATOM 782 C CA . ASN A 1 96 ? -10.835 -1.896 -3.275 1.00 94.25 96 ASN A CA 1
ATOM 783 C C . ASN A 1 96 ? -10.589 -2.251 -1.813 1.00 94.25 96 ASN A C 1
ATOM 785 O O . ASN A 1 96 ? -10.530 -3.426 -1.452 1.00 94.25 96 ASN A O 1
ATOM 789 N N . THR A 1 97 ? -10.431 -1.239 -0.965 1.00 96.12 97 THR A N 1
ATOM 790 C CA . THR A 1 97 ? -10.133 -1.421 0.459 1.00 96.12 97 THR A CA 1
ATOM 791 C C . THR A 1 97 ? -11.239 -0.845 1.327 1.00 96.12 97 THR A C 1
ATOM 793 O O . THR A 1 97 ? -11.807 0.196 1.007 1.00 96.12 97 THR A O 1
ATOM 796 N N . ALA A 1 98 ? -11.516 -1.498 2.451 1.00 96.00 98 ALA A N 1
ATOM 797 C CA . ALA A 1 98 ? -12.436 -0.986 3.458 1.00 96.00 98 ALA A CA 1
ATOM 798 C C . ALA A 1 98 ? -11.917 -1.281 4.864 1.00 96.00 98 ALA A C 1
ATOM 800 O O . ALA A 1 98 ? -11.369 -2.358 5.113 1.00 96.00 98 ALA A O 1
ATOM 801 N N . ILE A 1 99 ? -12.139 -0.336 5.773 1.00 95.62 99 ILE A N 1
ATOM 802 C CA . ILE A 1 99 ? -11.926 -0.481 7.211 1.00 95.62 99 ILE A CA 1
ATOM 803 C C . ILE A 1 99 ? -13.240 -0.092 7.897 1.00 95.62 99 ILE A C 1
ATOM 805 O O . ILE A 1 99 ? -13.736 1.013 7.695 1.00 95.62 99 ILE A O 1
ATOM 809 N N . SER A 1 100 ? -13.826 -0.997 8.680 1.00 93.94 100 SER A N 1
ATOM 810 C CA . SER A 1 100 ? -14.997 -0.694 9.513 1.00 93.94 100 SER A CA 1
ATOM 811 C C . SER A 1 100 ? -14.598 0.139 10.731 1.00 93.94 100 SER A C 1
ATOM 813 O O . SER A 1 100 ? -13.458 0.043 11.184 1.00 93.94 100 SER A O 1
ATOM 815 N N . GLU A 1 101 ? -15.555 0.807 11.369 1.00 89.25 101 GLU A N 1
ATOM 816 C CA . GLU A 1 101 ? -15.335 1.537 12.628 1.00 89.25 101 GLU A CA 1
ATOM 817 C C . GLU A 1 101 ? -14.720 0.663 13.735 1.00 89.25 101 GLU A C 1
ATOM 819 O O . GLU A 1 101 ? -13.854 1.114 14.480 1.00 89.25 101 GLU A O 1
ATOM 824 N N . GLN A 1 102 ? -15.092 -0.619 13.795 1.00 91.50 102 GLN A N 1
ATOM 825 C CA . GLN A 1 102 ? -14.593 -1.584 14.781 1.00 91.50 102 GLN A CA 1
ATOM 826 C C . GLN A 1 102 ? -13.224 -2.184 14.407 1.00 91.50 102 GLN A C 1
ATOM 828 O O . GLN A 1 102 ? -12.740 -3.069 15.103 1.00 91.50 102 GLN A O 1
ATOM 833 N N . GLY A 1 103 ? -12.607 -1.750 13.302 1.00 92.69 103 GLY A N 1
ATOM 834 C CA . GLY A 1 103 ? -11.275 -2.196 12.881 1.00 92.69 103 GLY A CA 1
ATOM 835 C C . GLY A 1 103 ? -11.213 -3.420 11.969 1.00 92.69 103 GLY A C 1
ATOM 836 O O . GLY A 1 103 ? -10.122 -3.847 11.591 1.00 92.69 103 GLY A O 1
ATOM 837 N N . ALA A 1 104 ? -12.351 -3.989 11.568 1.00 96.38 104 ALA A N 1
ATOM 838 C CA . ALA A 1 104 ? -12.371 -5.042 10.564 1.00 96.38 104 ALA A CA 1
ATOM 839 C C . ALA A 1 104 ? -11.929 -4.476 9.207 1.00 96.38 104 ALA A C 1
ATOM 841 O O . ALA A 1 104 ? -12.452 -3.467 8.738 1.00 96.38 104 ALA A O 1
ATOM 842 N N . CYS A 1 105 ? -10.976 -5.139 8.564 1.00 97.12 105 CYS A N 1
ATOM 843 C CA . CYS A 1 105 ? -10.383 -4.699 7.309 1.00 97.12 105 CYS A CA 1
ATOM 844 C C . CYS A 1 105 ? -10.764 -5.649 6.170 1.00 97.12 105 CYS A C 1
ATOM 846 O O . CYS A 1 105 ? -10.949 -6.854 6.366 1.00 97.12 105 CYS A O 1
ATOM 848 N N . SER A 1 106 ? -10.853 -5.132 4.949 1.00 96.56 106 SER A N 1
ATOM 849 C CA . SER A 1 106 ? -10.949 -5.968 3.756 1.00 96.56 106 SER A CA 1
ATOM 850 C C . SER A 1 106 ? -10.242 -5.357 2.557 1.00 96.56 106 SER A C 1
ATOM 852 O O . SER A 1 106 ? -10.183 -4.136 2.416 1.00 96.56 106 SER A O 1
ATOM 854 N N . ALA A 1 107 ? -9.722 -6.230 1.701 1.00 96.31 107 ALA A N 1
ATOM 855 C CA . ALA A 1 107 ? -9.171 -5.893 0.400 1.00 96.31 107 ALA A CA 1
ATOM 856 C C . ALA A 1 107 ? -9.811 -6.807 -0.648 1.00 96.31 107 ALA A C 1
ATOM 858 O O . ALA A 1 107 ? -9.776 -8.032 -0.510 1.00 96.31 107 ALA A O 1
ATOM 859 N N . LEU A 1 108 ? -10.421 -6.215 -1.668 1.00 94.31 108 LEU A N 1
ATOM 860 C CA . LEU A 1 108 ? -11.005 -6.896 -2.815 1.00 94.31 108 LEU A CA 1
ATOM 861 C C . LEU A 1 108 ? -10.134 -6.615 -4.038 1.00 94.31 108 LEU A C 1
ATOM 863 O O . LEU A 1 108 ? -9.891 -5.455 -4.372 1.00 94.31 108 LEU A O 1
ATOM 867 N N . PHE A 1 109 ? -9.694 -7.679 -4.698 1.00 88.75 109 PHE A N 1
ATOM 868 C CA . PHE A 1 109 ? -8.917 -7.619 -5.926 1.00 88.75 109 PHE A CA 1
ATOM 869 C C . PHE A 1 109 ? -9.386 -8.721 -6.873 1.00 88.75 109 PHE A C 1
ATOM 871 O O . PHE A 1 109 ? -9.377 -9.900 -6.525 1.00 88.75 109 PHE A O 1
ATOM 878 N N . THR A 1 110 ? -9.805 -8.343 -8.081 1.00 85.00 110 THR A N 1
ATOM 879 C CA . THR A 1 110 ? -10.402 -9.277 -9.053 1.00 85.00 110 THR A CA 1
ATOM 880 C C . THR A 1 110 ? -11.563 -10.073 -8.427 1.00 85.00 110 THR A C 1
ATOM 882 O O . THR A 1 110 ? -12.591 -9.497 -8.081 1.00 85.00 110 THR A O 1
ATOM 885 N N . ASP A 1 111 ? -11.405 -11.383 -8.248 1.00 87.25 111 ASP A N 1
ATOM 886 C CA . ASP A 1 111 ? -12.375 -12.317 -7.688 1.00 87.25 111 ASP A CA 1
ATOM 887 C C . ASP A 1 111 ? -12.007 -12.762 -6.263 1.00 87.25 111 ASP A C 1
ATOM 889 O O . ASP A 1 111 ? -12.663 -13.637 -5.699 1.00 87.25 111 ASP A O 1
ATOM 893 N N . MET A 1 112 ? -10.969 -12.173 -5.669 1.00 91.50 112 MET A N 1
ATOM 894 C CA . MET A 1 112 ? -10.452 -12.511 -4.351 1.00 91.50 112 MET A CA 1
ATOM 895 C C . MET A 1 112 ? -10.734 -11.399 -3.348 1.00 91.50 112 MET A C 1
ATOM 897 O O . MET A 1 112 ? -10.432 -10.228 -3.565 1.00 91.50 112 MET A O 1
ATOM 901 N N . ARG A 1 113 ? -11.275 -11.787 -2.193 1.00 94.38 113 ARG A N 1
ATOM 902 C CA . ARG A 1 113 ? -11.453 -10.912 -1.036 1.00 94.38 113 ARG A CA 1
ATOM 903 C C . ARG A 1 113 ? -10.651 -11.454 0.135 1.00 94.38 113 ARG A C 1
ATOM 905 O O . ARG A 1 113 ? -10.876 -12.584 0.569 1.00 94.38 113 ARG A O 1
ATOM 912 N N . VAL A 1 114 ? -9.765 -10.628 0.674 1.00 95.31 114 VAL A N 1
ATOM 913 C CA . VAL A 1 114 ? -9.120 -10.848 1.972 1.00 95.31 114 VAL A CA 1
ATOM 914 C C . VAL A 1 114 ? -9.915 -10.084 3.014 1.00 95.31 114 VAL A C 1
ATOM 916 O O . VAL A 1 114 ? -10.255 -8.920 2.806 1.00 95.31 114 VAL A O 1
ATOM 919 N N . HIS A 1 115 ? -10.219 -10.727 4.131 1.00 97.06 115 HIS A N 1
ATOM 920 C CA . HIS A 1 115 ? -10.870 -10.094 5.268 1.00 97.06 115 HIS A CA 1
ATOM 921 C C . HIS A 1 115 ? -10.064 -10.356 6.534 1.00 97.06 115 HIS A C 1
ATOM 923 O O . HIS A 1 115 ? -9.666 -11.494 6.772 1.00 97.06 115 HIS A O 1
ATOM 929 N N . ILE A 1 116 ? -9.857 -9.317 7.338 1.00 96.94 116 ILE A N 1
ATOM 930 C CA . ILE A 1 116 ? -9.160 -9.365 8.622 1.00 96.94 116 ILE A CA 1
ATOM 931 C C . ILE A 1 116 ? -10.137 -8.856 9.679 1.00 96.94 116 ILE A C 1
ATOM 933 O O . ILE A 1 116 ? -10.654 -7.746 9.584 1.00 96.94 116 ILE A O 1
ATOM 937 N N . THR A 1 117 ? -10.423 -9.688 10.670 1.00 96.38 117 THR A N 1
ATOM 938 C CA . THR A 1 117 ? -11.271 -9.330 11.813 1.00 96.38 117 THR A CA 1
ATOM 939 C C . THR A 1 117 ? -10.522 -8.399 12.775 1.00 96.38 117 THR A C 1
ATOM 941 O O . THR A 1 117 ? -9.290 -8.417 12.781 1.00 96.38 117 THR A O 1
ATOM 944 N N . PRO A 1 118 ? -11.218 -7.650 13.652 1.00 94.00 118 PRO A N 1
ATOM 945 C CA . PRO A 1 118 ? -10.565 -6.793 14.649 1.00 94.00 118 PRO A CA 1
ATOM 946 C C . PRO A 1 118 ? -9.583 -7.543 15.564 1.00 94.00 118 PRO A C 1
ATOM 948 O O . PRO A 1 118 ? -8.578 -6.992 15.989 1.00 94.00 118 PRO A O 1
ATOM 951 N N . GLY A 1 119 ? -9.841 -8.831 15.826 1.00 91.56 119 GLY A N 1
ATOM 952 C CA . GLY A 1 119 ? -8.957 -9.708 16.602 1.00 91.56 119 GLY A CA 1
ATOM 953 C C . GLY A 1 119 ? -7.801 -10.323 15.804 1.00 91.56 119 GLY A C 1
ATOM 954 O O . GLY A 1 119 ? -7.187 -11.277 16.271 1.00 91.56 119 GLY A O 1
ATOM 955 N N . GLY A 1 120 ? -7.547 -9.866 14.575 1.00 91.56 120 GLY A N 1
ATOM 956 C CA . GLY A 1 120 ? -6.415 -10.301 13.749 1.00 91.56 120 GLY A CA 1
ATOM 957 C C . GLY A 1 120 ? -6.599 -11.631 13.009 1.00 91.56 120 GLY A C 1
ATOM 958 O O . GLY A 1 120 ? -5.766 -11.982 12.174 1.00 91.56 120 GLY A O 1
ATOM 959 N N . LYS A 1 121 ? -7.697 -12.369 13.233 1.00 96.88 121 LYS A N 1
ATOM 960 C CA . LYS A 1 121 ? -8.018 -13.543 12.399 1.00 96.88 121 LYS A CA 1
ATOM 961 C C . LYS A 1 121 ? -8.318 -13.084 10.980 1.00 96.88 121 LYS A C 1
ATOM 963 O O . LYS A 1 121 ? -9.115 -12.161 10.802 1.00 96.88 121 LYS A O 1
ATOM 968 N N . TRP A 1 122 ? -7.744 -13.753 9.988 1.00 96.31 122 TRP A N 1
ATOM 969 C CA . TRP A 1 122 ? -7.942 -13.426 8.581 1.00 96.31 122 TRP A CA 1
ATOM 970 C C . TRP A 1 122 ? -8.489 -14.614 7.792 1.00 96.31 122 TRP A C 1
ATOM 972 O O . TRP A 1 122 ? -8.344 -15.770 8.185 1.00 96.31 122 TRP A O 1
ATOM 982 N N . ARG A 1 123 ? -9.154 -14.316 6.676 1.00 96.31 123 ARG A N 1
ATOM 983 C CA . ARG A 1 123 ? -9.633 -15.308 5.710 1.00 96.31 123 ARG A CA 1
ATOM 984 C C . ARG A 1 123 ? -9.552 -14.769 4.293 1.00 96.31 123 ARG A C 1
ATOM 986 O O . ARG A 1 123 ? -9.661 -13.562 4.077 1.00 96.31 123 ARG A O 1
ATOM 993 N N . VAL A 1 124 ? -9.441 -15.683 3.339 1.00 95.50 124 VAL A N 1
ATOM 994 C CA . VAL A 1 124 ? -9.499 -15.387 1.907 1.00 95.50 124 VAL A CA 1
ATOM 995 C C . VAL A 1 124 ? -10.700 -16.106 1.313 1.00 95.50 124 VAL A C 1
ATOM 997 O O . VAL A 1 124 ? -10.908 -17.291 1.562 1.00 95.50 124 VAL A O 1
ATOM 1000 N N . THR A 1 125 ? -11.490 -15.390 0.523 1.00 94.69 125 THR A N 1
ATOM 1001 C CA . THR A 1 125 ? -12.639 -15.943 -0.199 1.00 94.69 125 THR A CA 1
ATOM 1002 C C . THR A 1 125 ? -12.525 -15.615 -1.676 1.00 94.69 125 THR A C 1
ATOM 1004 O O . THR A 1 125 ? -12.229 -14.472 -2.023 1.00 94.69 125 THR A O 1
ATOM 1007 N N . ARG A 1 126 ? -12.800 -16.599 -2.536 1.00 91.31 126 ARG A N 1
ATOM 1008 C CA . ARG A 1 126 ? -12.934 -16.404 -3.981 1.00 91.31 126 ARG A CA 1
ATOM 1009 C C . ARG A 1 126 ? -14.410 -16.347 -4.351 1.00 91.31 126 ARG A C 1
ATOM 1011 O O . ARG A 1 126 ? -15.149 -17.289 -4.072 1.00 91.31 126 ARG A O 1
ATOM 1018 N N . THR A 1 127 ? -14.842 -15.260 -4.967 1.00 76.81 127 THR A N 1
ATOM 1019 C CA . THR A 1 127 ? -16.152 -15.173 -5.620 1.00 76.81 127 THR A CA 1
ATOM 1020 C C . THR A 1 127 ? -16.058 -15.909 -6.949 1.00 76.81 127 THR A C 1
ATOM 1022 O O . THR A 1 127 ? -15.307 -15.497 -7.824 1.00 76.81 127 THR A O 1
ATOM 1025 N N . LYS A 1 128 ? -16.784 -17.023 -7.115 1.00 65.94 128 LYS A N 1
ATOM 1026 C CA . LYS A 1 128 ? -16.872 -17.695 -8.421 1.00 65.94 128 LYS A CA 1
ATOM 1027 C C . LYS A 1 128 ? -17.363 -16.680 -9.459 1.00 65.94 128 LYS A C 1
ATOM 1029 O O . LYS A 1 128 ? -18.383 -16.035 -9.222 1.00 65.94 128 LYS A O 1
ATOM 1034 N N . ARG A 1 129 ? -16.667 -16.557 -10.596 1.00 56.41 129 ARG A N 1
ATOM 1035 C CA . ARG A 1 129 ? -17.235 -15.888 -11.774 1.00 56.41 129 ARG A CA 1
ATOM 1036 C C . ARG A 1 129 ? -18.533 -16.622 -12.122 1.00 56.41 129 ARG A C 1
ATOM 1038 O O . ARG A 1 129 ? -18.502 -17.833 -12.335 1.00 56.41 129 ARG A O 1
ATOM 1045 N N . GLN A 1 130 ? -19.663 -15.920 -12.096 1.00 48.94 130 GLN A N 1
ATOM 1046 C CA . GLN A 1 130 ? -20.829 -16.379 -12.842 1.00 48.94 130 GLN A CA 1
ATOM 1047 C C . GLN A 1 130 ? -20.442 -16.230 -14.315 1.00 48.94 130 GLN A C 1
ATOM 1049 O O . GLN A 1 130 ? -20.106 -15.125 -14.742 1.00 48.94 130 GLN A O 1
ATOM 1054 N N . ASN A 1 131 ? -20.331 -17.367 -15.004 1.00 38.81 131 ASN A N 1
ATOM 1055 C CA . ASN A 1 131 ? -20.142 -17.421 -16.452 1.00 38.81 131 ASN A CA 1
ATOM 1056 C C . ASN A 1 131 ? -21.379 -16.873 -17.158 1.00 38.81 131 ASN A C 1
ATOM 1058 O O . ASN A 1 131 ? -22.491 -17.178 -16.667 1.00 38.81 131 ASN A O 1
#

Sequence (131 aa):
WHLAREDGQKDGPRKESWFDAPAFEHAWWQKSPQRIRLTLHPSKDLKFGQIRQNASQDLDPNITSYAYRPVTPGNPNHFLSVFTPYPAGTLPPEINTAISEQGACSALFTDMRVHITPGGKWRVTRTKRQN

Secondary structure (DSSP, 8-state):
-EEE--TTPPPEEES-SEEEEEPPTT-TT-SS-EEEEEEE---TT-EEEEEE-S--SSSSSEEEEEEE----TTS-----EEEEEEETTSPPPPEEEEE-TTS-EEEEETTEEEEE-TTS-EEEEE-----